Protein AF-A0A7C5CY60-F1 (afdb_monomer_lite)

Secondary structure (DSSP, 8-state):
-HHHHS-TT--EEEEES-GGGGGG-BTTEEEEES-TT-HHHHHHHHTTSPPEEEEEE-S---HHHHHHHHHHHGGGEEEEEEEEE--GGGGG-GGGT--TT-TTSHHHHHHHHHHHHHGGG-

pLDDT: mean 97.7, std 1.34, range [88.31, 98.75]

Structure (mmCIF, N/CA/C/O backbone):
data_AF-A0A7C5CY60-F1
#
_entry.id   AF-A0A7C5CY60-F1
#
loop_
_atom_site.group_PDB
_atom_site.id
_atom_site.type_symbol
_atom_site.label_atom_id
_atom_site.label_alt_id
_atom_site.label_comp_id
_atom_site.label_asym_id
_atom_site.label_entity_id
_atom_site.label_seq_id
_atom_site.pdbx_PDB_ins_code
_atom_site.Cartn_x
_atom_site.Cartn_y
_atom_site.Cartn_z
_atom_site.occupancy
_atom_site.B_iso_or_equiv
_atom_site.auth_seq_id
_atom_site.auth_comp_id
_atom_site.auth_asym_id
_atom_site.auth_atom_id
_atom_site.pdbx_PDB_model_num
ATOM 1 N N . MET A 1 1 ? -12.964 11.265 4.861 1.00 94.44 1 MET A N 1
ATOM 2 C CA . MET A 1 1 ? -13.922 10.640 3.914 1.00 94.44 1 MET A CA 1
ATOM 3 C C . MET A 1 1 ? -14.418 9.286 4.428 1.00 94.44 1 MET A C 1
ATOM 5 O O . MET A 1 1 ? -15.593 9.174 4.767 1.00 94.44 1 MET A O 1
ATOM 9 N N . TRP A 1 2 ? -13.531 8.295 4.569 1.00 97.19 2 TRP A N 1
ATOM 10 C CA . TRP A 1 2 ? -13.872 6.904 4.906 1.00 97.19 2 TRP A CA 1
ATOM 11 C C . TRP A 1 2 ? -14.638 6.712 6.221 1.00 97.19 2 TRP A C 1
ATOM 13 O O . TRP A 1 2 ? -15.649 6.018 6.228 1.00 97.19 2 TRP A O 1
ATOM 23 N N . LYS A 1 3 ? -14.258 7.417 7.299 1.00 96.50 3 LYS A N 1
ATOM 24 C CA . LYS A 1 3 ? -15.001 7.417 8.579 1.00 96.50 3 LYS A CA 1
ATOM 25 C C . LYS A 1 3 ? -16.487 7.770 8.418 1.00 96.50 3 LYS A C 1
ATOM 27 O O . LYS A 1 3 ? -17.330 7.222 9.121 1.00 96.50 3 LYS A O 1
ATOM 32 N N . LYS A 1 4 ? -16.816 8.690 7.499 1.00 96.56 4 LYS A N 1
ATOM 33 C CA . LYS A 1 4 ? -18.204 9.077 7.196 1.00 96.56 4 LYS A CA 1
ATOM 34 C C . LYS A 1 4 ? -18.889 8.034 6.316 1.00 96.56 4 LYS A C 1
ATOM 36 O O . LYS A 1 4 ? -20.032 7.694 6.585 1.00 96.56 4 LYS A O 1
ATOM 41 N N . TYR A 1 5 ? -18.196 7.545 5.287 1.00 97.44 5 TYR A N 1
ATOM 42 C CA . TYR A 1 5 ? -18.744 6.583 4.330 1.00 97.44 5 TYR A CA 1
ATOM 43 C C . TYR A 1 5 ? -19.112 5.244 4.990 1.00 97.44 5 TYR A C 1
ATOM 45 O O . TYR A 1 5 ? -20.224 4.761 4.814 1.00 97.44 5 TYR A O 1
ATOM 53 N N . PHE A 1 6 ? -18.216 4.688 5.810 1.00 97.00 6 PHE A N 1
ATOM 54 C CA . PHE A 1 6 ? -18.411 3.390 6.471 1.00 97.00 6 PHE A CA 1
ATOM 55 C C . PHE A 1 6 ? -19.148 3.474 7.823 1.00 97.00 6 PHE A C 1
ATOM 57 O O . PHE A 1 6 ? -19.433 2.455 8.449 1.00 97.00 6 PHE A O 1
ATOM 64 N N . GLY A 1 7 ? -19.491 4.678 8.285 1.00 96.00 7 GLY A N 1
ATOM 65 C CA . GLY A 1 7 ? -20.324 4.880 9.470 1.00 96.00 7 GLY A CA 1
ATOM 66 C C . GLY A 1 7 ? -19.637 4.587 10.811 1.00 96.00 7 GLY A C 1
ATOM 67 O O . GLY A 1 7 ? -18.414 4.627 10.950 1.00 96.00 7 GLY A O 1
ATOM 68 N N . ALA A 1 8 ? -20.448 4.361 11.850 1.00 94.56 8 ALA A N 1
ATOM 69 C CA . ALA A 1 8 ? -19.992 4.313 13.246 1.00 94.56 8 ALA A CA 1
ATOM 70 C C . ALA A 1 8 ? -19.111 3.097 13.589 1.00 94.56 8 ALA A C 1
ATOM 72 O O . ALA A 1 8 ? -18.299 3.185 14.504 1.00 94.56 8 ALA A O 1
ATOM 73 N N . GLY A 1 9 ? -19.242 1.990 12.851 1.00 94.38 9 GLY A N 1
ATOM 74 C CA . GLY A 1 9 ? -18.444 0.776 13.067 1.00 94.38 9 GLY A CA 1
ATOM 75 C C . GLY A 1 9 ? -17.033 0.833 12.477 1.00 94.38 9 GLY A C 1
ATOM 76 O O . GLY A 1 9 ? -16.223 -0.045 12.757 1.00 94.38 9 GLY A O 1
ATOM 77 N N . ALA A 1 10 ? -16.727 1.849 11.667 1.00 97.38 10 ALA A N 1
ATOM 78 C CA . ALA A 1 10 ? -15.451 1.945 10.976 1.00 97.38 10 ALA A CA 1
ATOM 79 C C . ALA A 1 10 ? -14.329 2.420 11.903 1.00 97.38 10 ALA A C 1
ATOM 81 O O . ALA A 1 10 ? -14.483 3.443 12.578 1.00 97.38 10 ALA A O 1
ATOM 82 N N . GLN A 1 11 ? -13.206 1.705 11.857 1.00 98.12 11 GLN A N 1
ATOM 83 C CA . GLN A 1 11 ? -11.913 2.096 12.414 1.00 98.12 11 GLN A CA 1
ATOM 84 C C . GLN A 1 11 ? -10.960 2.372 11.253 1.00 98.12 11 GLN A C 1
ATOM 86 O O . GLN A 1 11 ? -10.779 1.519 10.386 1.00 98.12 11 GLN A O 1
ATOM 91 N N . ILE A 1 12 ? -10.384 3.568 11.214 1.00 98.44 12 ILE A N 1
ATOM 92 C CA . ILE A 1 12 ? -9.496 4.015 10.145 1.00 98.44 12 ILE A CA 1
ATOM 93 C C . ILE A 1 12 ? -8.068 4.042 10.677 1.00 98.44 12 ILE A C 1
ATOM 95 O O . ILE A 1 12 ? -7.796 4.622 11.728 1.00 98.44 12 ILE A O 1
ATOM 99 N N . PHE A 1 13 ? -7.155 3.444 9.921 1.00 98.56 13 PHE A N 1
ATOM 100 C CA . PHE A 1 13 ? -5.726 3.500 10.184 1.00 98.56 13 PHE A CA 1
ATOM 101 C C . PHE A 1 13 ? -5.052 4.207 9.008 1.00 98.56 13 PHE A C 1
ATOM 103 O O . PHE A 1 13 ? -5.129 3.721 7.884 1.00 98.56 13 PHE A O 1
ATOM 110 N N . GLY A 1 14 ? -4.451 5.369 9.257 1.00 98.31 14 GLY A N 1
ATOM 111 C CA . GLY A 1 14 ? -3.659 6.110 8.274 1.00 98.31 14 GLY A CA 1
ATOM 112 C C . GLY A 1 14 ? -2.170 5.828 8.444 1.00 98.31 14 GLY A C 1
ATOM 113 O O . GLY A 1 14 ? -1.710 5.625 9.567 1.00 98.31 14 GLY A O 1
ATOM 114 N N . LEU A 1 15 ? -1.419 5.838 7.348 1.00 98.56 15 LEU A N 1
ATOM 115 C CA . LEU A 1 15 ? 0.040 5.798 7.337 1.00 98.56 15 LEU A CA 1
ATOM 116 C C . LEU A 1 15 ? 0.533 6.938 6.452 1.00 98.56 15 LEU A C 1
ATOM 118 O O . LEU A 1 15 ? 0.087 7.042 5.316 1.00 98.56 15 LEU A O 1
ATOM 122 N N . ASP A 1 16 ? 1.440 7.759 6.966 1.00 98.62 16 ASP A N 1
ATOM 123 C CA . ASP A 1 16 ? 2.075 8.826 6.197 1.00 98.62 16 ASP A CA 1
ATOM 124 C C . ASP A 1 16 ? 3.523 9.031 6.659 1.00 98.62 16 ASP A C 1
ATOM 126 O O . ASP A 1 16 ? 3.851 8.773 7.819 1.00 98.62 16 ASP A O 1
ATOM 130 N N . ILE A 1 17 ? 4.394 9.507 5.773 1.00 98.25 17 ILE A N 1
ATOM 131 C CA . ILE A 1 17 ? 5.770 9.869 6.120 1.00 98.25 17 ILE A CA 1
ATOM 132 C C . ILE A 1 17 ? 5.840 11.252 6.782 1.00 98.25 17 ILE A C 1
ATOM 134 O O . ILE A 1 17 ? 6.756 11.505 7.567 1.00 98.25 17 ILE A O 1
ATOM 138 N N . ASP A 1 18 ? 4.879 12.141 6.499 1.00 98.31 18 ASP A N 1
ATOM 139 C CA . ASP A 1 18 ? 4.827 13.480 7.078 1.00 98.31 18 ASP A CA 1
ATOM 140 C C . ASP A 1 18 ? 4.339 13.423 8.540 1.00 98.31 18 ASP A C 1
ATOM 142 O O . ASP A 1 18 ? 3.174 13.102 8.803 1.00 98.31 18 ASP A O 1
ATOM 146 N N . PRO A 1 19 ? 5.178 13.789 9.532 1.00 98.12 19 PRO A N 1
ATOM 147 C CA . PRO A 1 19 ? 4.764 13.810 10.932 1.00 98.12 19 PRO A CA 1
ATOM 148 C C . PRO A 1 19 ? 3.595 14.765 11.218 1.00 98.12 19 PRO A C 1
ATOM 150 O O . PRO A 1 19 ? 2.900 14.577 12.219 1.00 98.12 19 PRO A O 1
ATOM 153 N N . GLN A 1 20 ? 3.339 15.769 10.370 1.00 98.44 20 GLN A N 1
ATOM 154 C CA . GLN A 1 20 ? 2.202 16.679 10.526 1.00 98.44 20 GLN A CA 1
ATOM 155 C C . GLN A 1 20 ? 0.862 15.974 10.341 1.00 98.44 20 GLN A C 1
ATOM 157 O O . GLN A 1 20 ? -0.124 16.387 10.954 1.00 98.44 20 GLN A O 1
ATOM 162 N N . CYS A 1 21 ? 0.820 14.867 9.593 1.00 98.19 21 CYS A N 1
ATOM 163 C CA . CYS A 1 21 ? -0.398 14.084 9.414 1.00 98.19 21 CYS A CA 1
ATOM 164 C C . CYS A 1 21 ? -0.961 13.590 10.751 1.00 98.19 21 CYS A C 1
ATOM 166 O O . CYS A 1 21 ? -2.168 13.422 10.894 1.00 98.19 21 CYS A O 1
ATOM 168 N N . LYS A 1 22 ? -0.122 13.473 11.787 1.00 97.88 22 LYS A N 1
ATOM 169 C CA . LYS A 1 22 ? -0.542 13.123 13.145 1.00 97.88 22 LYS A CA 1
ATOM 170 C C . LYS A 1 22 ? -1.558 14.098 13.759 1.00 97.88 22 LYS A C 1
ATOM 172 O O . LYS A 1 22 ? -2.305 13.700 14.647 1.00 97.88 22 LYS A O 1
ATOM 177 N N . LEU A 1 23 ? -1.629 15.339 13.267 1.00 98.12 23 LEU A N 1
ATOM 178 C CA . LEU A 1 23 ? -2.623 16.342 13.671 1.00 98.12 23 LEU A CA 1
ATOM 179 C C . LEU A 1 23 ? -4.059 15.971 13.269 1.00 98.12 23 LEU A C 1
ATOM 181 O O . LEU A 1 23 ? -5.001 16.510 13.844 1.00 98.12 23 LEU A O 1
ATOM 185 N N . PHE A 1 24 ? -4.235 15.065 12.303 1.00 97.62 24 PHE A N 1
ATOM 186 C CA . PHE A 1 24 ? -5.549 14.598 11.846 1.00 97.62 24 PHE A CA 1
ATOM 187 C C . PHE A 1 24 ? -6.048 13.358 12.605 1.00 97.62 24 PHE A C 1
ATOM 189 O O . PHE A 1 24 ? -7.062 12.770 12.227 1.00 97.62 24 PHE A O 1
ATOM 196 N N . GLU A 1 25 ? -5.334 12.934 13.651 1.00 98.00 25 GLU A N 1
ATOM 197 C CA . GLU A 1 25 ? -5.764 11.838 14.513 1.00 98.00 25 GLU A CA 1
ATOM 198 C C . GLU A 1 25 ? -7.000 12.242 15.331 1.00 98.00 25 GLU A C 1
ATOM 200 O O . GLU A 1 25 ? -7.065 13.335 15.893 1.00 98.00 25 GLU A O 1
ATOM 205 N N . GLU A 1 26 ? -7.993 11.358 15.407 1.00 97.19 26 GLU A N 1
ATOM 206 C CA . GLU A 1 26 ? -9.238 11.610 16.136 1.00 97.19 26 GLU A CA 1
ATOM 207 C C . GLU A 1 26 ? -9.927 10.296 16.536 1.00 97.19 26 GLU A C 1
ATOM 209 O O . GLU A 1 26 ? -9.437 9.203 16.261 1.00 97.19 26 GLU A O 1
ATOM 214 N N . ASP A 1 27 ? -11.101 10.372 17.170 1.00 96.69 27 ASP A N 1
ATOM 215 C CA . ASP A 1 27 ? -11.897 9.177 17.470 1.00 96.69 27 ASP A CA 1
ATOM 216 C C . ASP A 1 27 ? -12.084 8.303 16.215 1.00 96.69 27 ASP A C 1
ATOM 218 O O . ASP A 1 27 ? -12.561 8.775 15.175 1.00 96.69 27 ASP A O 1
ATOM 222 N N . ARG A 1 28 ? -11.712 7.022 16.331 1.00 97.38 28 ARG A N 1
ATOM 223 C CA . ARG A 1 28 ? -11.734 6.005 15.265 1.00 97.38 28 ARG A CA 1
ATOM 224 C C . ARG A 1 28 ? -10.832 6.272 14.059 1.00 97.38 28 ARG A C 1
ATOM 226 O O . ARG A 1 28 ? -10.971 5.597 13.041 1.00 97.38 28 ARG A O 1
ATOM 233 N N . ILE A 1 29 ? -9.914 7.228 14.154 1.00 98.31 29 ILE A N 1
ATOM 234 C CA . ILE A 1 29 ? -8.851 7.440 13.173 1.00 98.31 29 ILE A CA 1
ATOM 235 C C . ILE A 1 29 ? -7.534 7.413 13.925 1.00 98.31 29 ILE A C 1
ATOM 237 O O . ILE A 1 29 ? -7.281 8.297 14.727 1.00 98.31 29 ILE A O 1
ATOM 241 N N . ARG A 1 30 ? -6.687 6.424 13.657 1.00 98.44 30 ARG A N 1
ATOM 242 C CA . ARG A 1 30 ? -5.327 6.355 14.196 1.00 98.44 30 ARG A CA 1
ATOM 243 C C . ARG A 1 30 ? -4.331 6.516 13.063 1.00 98.44 30 ARG A C 1
ATOM 245 O O . ARG A 1 30 ? -4.464 5.857 12.040 1.00 98.44 30 ARG A O 1
ATOM 252 N N . ILE A 1 31 ? -3.323 7.355 13.244 1.00 98.62 31 ILE A N 1
ATOM 253 C CA . ILE A 1 31 ? -2.322 7.642 12.215 1.00 98.62 31 ILE A CA 1
ATOM 254 C C . ILE A 1 31 ? -0.982 7.047 12.642 1.00 98.62 31 ILE A C 1
ATOM 256 O O . ILE A 1 31 ? -0.620 7.074 13.813 1.00 98.62 31 ILE A O 1
ATOM 260 N N . PHE A 1 32 ? -0.221 6.486 11.721 1.00 98.56 32 PHE A N 1
ATOM 261 C CA . PHE A 1 32 ? 1.140 6.019 11.949 1.00 98.56 32 PHE A CA 1
ATOM 262 C C . PHE A 1 32 ? 2.077 6.853 11.092 1.00 98.56 32 PHE A C 1
ATOM 264 O O . PHE A 1 32 ? 1.750 7.153 9.949 1.00 98.56 32 PHE A O 1
ATOM 271 N N . ILE A 1 33 ? 3.217 7.243 11.663 1.00 98.62 33 ILE A N 1
ATOM 272 C CA . ILE A 1 33 ? 4.234 7.999 10.934 1.00 98.62 33 ILE A CA 1
ATOM 273 C C . ILE A 1 33 ? 5.345 7.040 10.525 1.00 98.62 33 ILE A C 1
ATOM 275 O O . ILE A 1 33 ? 5.948 6.406 11.396 1.00 98.62 33 ILE A O 1
ATOM 279 N N . GLY A 1 34 ? 5.584 6.916 9.224 1.00 98.25 34 GLY A N 1
ATOM 280 C CA . GLY A 1 34 ? 6.609 6.044 8.663 1.00 98.25 34 GLY A CA 1
ATOM 281 C C . GLY A 1 34 ? 6.554 5.952 7.142 1.00 98.25 34 GLY A C 1
ATOM 282 O O . GLY A 1 34 ? 5.620 6.428 6.505 1.00 98.25 34 GLY A O 1
ATOM 283 N N . ASP A 1 35 ? 7.575 5.328 6.563 1.00 98.31 35 ASP A N 1
ATOM 284 C CA . ASP A 1 35 ? 7.685 5.131 5.119 1.00 98.31 35 ASP A CA 1
ATOM 285 C C . ASP A 1 35 ? 7.085 3.778 4.719 1.00 98.31 35 ASP A C 1
ATOM 287 O O . ASP A 1 35 ? 7.485 2.731 5.234 1.00 98.31 35 ASP A O 1
ATOM 291 N N . GLN A 1 36 ? 6.148 3.776 3.770 1.00 98.38 36 GLN A N 1
ATOM 292 C CA . GLN A 1 36 ? 5.595 2.535 3.220 1.00 98.38 36 GLN A CA 1
ATOM 293 C C . GLN A 1 36 ? 6.634 1.724 2.416 1.00 98.38 36 GLN A C 1
ATOM 295 O O . GLN A 1 36 ? 6.435 0.539 2.171 1.00 98.38 36 GLN A O 1
ATOM 300 N N . GLY A 1 37 ? 7.739 2.343 1.989 1.00 98.06 37 GLY A N 1
ATOM 301 C CA . GLY A 1 37 ? 8.872 1.663 1.359 1.00 98.06 37 GLY A CA 1
ATOM 302 C C . GLY A 1 37 ? 9.745 0.891 2.353 1.00 98.06 37 GLY A C 1
ATOM 303 O O . GLY A 1 37 ? 10.481 -0.014 1.955 1.00 98.06 37 GLY A O 1
ATOM 304 N N . ASP A 1 38 ? 9.641 1.177 3.655 1.00 98.56 38 ASP A N 1
ATOM 305 C CA . ASP A 1 38 ? 10.398 0.478 4.689 1.00 98.56 38 ASP A CA 1
ATOM 306 C C . ASP A 1 38 ? 9.685 -0.821 5.106 1.00 98.56 38 ASP A C 1
ATOM 308 O O . ASP A 1 38 ? 8.744 -0.853 5.905 1.00 98.56 38 ASP A O 1
ATOM 312 N N . ARG A 1 39 ? 10.195 -1.946 4.594 1.00 98.56 39 ARG A N 1
ATOM 313 C CA . ARG A 1 39 ? 9.708 -3.293 4.938 1.00 98.56 39 ARG A CA 1
ATOM 314 C C . ARG A 1 39 ? 9.753 -3.590 6.429 1.00 98.56 39 ARG A C 1
ATOM 316 O O . ARG A 1 39 ? 8.859 -4.265 6.940 1.00 98.56 39 ARG A O 1
ATOM 323 N N . GLN A 1 40 ? 10.807 -3.172 7.126 1.00 98.44 40 GLN A N 1
ATOM 324 C CA . GLN A 1 40 ? 10.939 -3.448 8.553 1.00 98.44 40 GLN A CA 1
ATOM 325 C C . GLN A 1 40 ? 9.871 -2.679 9.324 1.00 98.44 40 GLN A C 1
ATOM 327 O O . GLN A 1 40 ? 9.198 -3.262 10.178 1.00 98.44 40 GLN A O 1
ATOM 332 N N . PHE A 1 41 ? 9.669 -1.410 8.977 1.00 98.44 41 PHE A N 1
ATOM 333 C CA . PHE A 1 41 ? 8.592 -0.605 9.530 1.00 98.44 41 PHE A CA 1
ATOM 334 C C . PHE A 1 41 ? 7.219 -1.239 9.268 1.00 98.44 41 PHE A C 1
ATOM 336 O O . PHE A 1 41 ? 6.468 -1.454 10.220 1.00 98.44 41 PHE A O 1
ATOM 343 N N . LEU A 1 42 ? 6.903 -1.635 8.028 1.00 98.62 42 LEU A N 1
ATOM 344 C CA . LEU A 1 42 ? 5.611 -2.256 7.706 1.00 98.62 42 LEU A CA 1
ATOM 345 C C . LEU A 1 42 ? 5.369 -3.561 8.476 1.00 98.62 42 LEU A C 1
ATOM 347 O O . LEU A 1 42 ? 4.250 -3.818 8.928 1.00 98.62 42 LEU A O 1
ATOM 351 N N . ARG A 1 43 ? 6.411 -4.373 8.693 1.00 98.44 43 ARG A N 1
ATOM 352 C CA . ARG A 1 43 ? 6.320 -5.588 9.520 1.00 98.44 43 ARG A CA 1
ATOM 353 C C . ARG A 1 43 ? 6.001 -5.279 10.978 1.00 98.44 43 ARG A C 1
ATOM 355 O O . ARG A 1 43 ? 5.228 -6.016 11.587 1.00 98.44 43 ARG A O 1
ATOM 362 N N . LEU A 1 44 ? 6.569 -4.211 11.534 1.00 98.25 44 LEU A N 1
ATOM 363 C CA . LEU A 1 44 ? 6.277 -3.757 12.897 1.00 98.25 44 LEU A CA 1
ATOM 364 C C . LEU A 1 44 ? 4.885 -3.124 12.996 1.00 98.25 44 LEU A C 1
ATOM 366 O O . LEU A 1 44 ? 4.157 -3.378 13.954 1.00 98.25 44 LEU A O 1
ATOM 370 N N . LEU A 1 45 ? 4.485 -2.337 11.996 1.00 98.00 45 LEU A N 1
ATOM 371 C CA . LEU A 1 45 ? 3.154 -1.741 11.909 1.00 98.00 45 LEU A CA 1
ATOM 372 C C . LEU A 1 45 ? 2.074 -2.825 11.868 1.00 98.00 45 LEU A C 1
ATOM 374 O O . LEU A 1 45 ? 1.113 -2.773 12.632 1.00 98.00 45 LEU A O 1
ATOM 378 N N . LYS A 1 46 ? 2.267 -3.856 11.042 1.00 97.19 46 LYS A N 1
ATOM 379 C CA . LYS A 1 46 ? 1.361 -5.003 10.917 1.00 97.19 46 LYS A CA 1
ATOM 380 C C . LYS A 1 46 ? 1.036 -5.670 12.257 1.00 97.19 46 LYS A C 1
ATOM 382 O O . LYS A 1 46 ? -0.087 -6.122 12.446 1.00 97.19 46 LYS A O 1
ATOM 387 N N . GLN A 1 47 ? 1.981 -5.708 13.198 1.00 97.38 47 GLN A N 1
ATOM 388 C CA . GLN A 1 47 ? 1.766 -6.279 14.536 1.00 97.38 47 GLN A CA 1
ATOM 389 C C . GLN A 1 47 ? 0.841 -5.425 15.418 1.00 97.38 47 GLN A C 1
ATOM 391 O O . GLN A 1 47 ? 0.282 -5.928 16.388 1.00 97.38 47 GLN A O 1
ATOM 396 N N . GLN A 1 48 ? 0.673 -4.143 15.089 1.00 97.12 48 GLN A N 1
ATOM 397 C CA . GLN A 1 48 ? -0.172 -3.195 15.819 1.00 97.12 48 GLN A CA 1
ATOM 398 C C . GLN A 1 48 ? -1.566 -3.034 15.201 1.00 97.12 48 GLN A C 1
ATOM 400 O O . GLN A 1 48 ? -2.428 -2.393 15.807 1.00 97.12 48 GLN A O 1
ATOM 405 N N . LEU A 1 49 ? -1.781 -3.574 13.999 1.00 97.75 49 LEU A N 1
ATOM 406 C CA . LEU A 1 49 ? -3.028 -3.457 13.253 1.00 97.75 49 LEU A CA 1
ATOM 407 C C . LEU A 1 49 ? -3.904 -4.705 13.436 1.00 97.75 49 LEU A C 1
ATOM 409 O O . LEU A 1 49 ? -3.384 -5.826 13.414 1.00 97.75 49 LEU A O 1
ATOM 413 N N . PRO A 1 50 ? -5.239 -4.553 13.519 1.00 97.12 50 PRO A N 1
ATOM 414 C CA . PRO A 1 50 ? -6.135 -5.688 13.323 1.00 97.12 50 PRO A CA 1
ATOM 415 C C . PRO A 1 50 ? -5.994 -6.228 11.892 1.00 97.12 50 PRO A C 1
ATOM 417 O O . PRO A 1 50 ? -5.377 -5.595 11.031 1.00 97.12 50 PRO A O 1
ATOM 420 N N . LYS A 1 51 ? -6.593 -7.392 11.615 1.00 97.75 51 LYS A N 1
ATOM 421 C CA . LYS A 1 51 ? -6.799 -7.816 10.224 1.00 97.75 51 LYS A CA 1
ATOM 422 C C . LYS A 1 51 ? -7.584 -6.731 9.485 1.00 97.75 51 LYS A C 1
ATOM 424 O O . LYS A 1 51 ? -8.550 -6.201 10.028 1.00 97.75 51 LYS A O 1
ATOM 429 N N . LEU A 1 52 ? -7.133 -6.390 8.282 1.00 98.50 52 LEU A N 1
ATOM 430 C CA . LEU A 1 52 ? -7.686 -5.276 7.516 1.00 98.50 52 LEU A CA 1
ATOM 431 C C . LEU A 1 52 ? -8.805 -5.771 6.607 1.00 98.50 52 LEU A C 1
ATOM 433 O O . LEU A 1 52 ? -8.588 -6.690 5.825 1.00 98.50 52 LEU A O 1
ATOM 437 N N . ASP A 1 53 ? -9.974 -5.143 6.665 1.00 98.56 53 ASP A N 1
ATOM 438 C CA . ASP A 1 53 ? -11.049 -5.420 5.705 1.00 98.56 53 ASP A CA 1
ATOM 439 C C . ASP A 1 53 ? -10.823 -4.694 4.378 1.00 98.56 53 ASP A C 1
ATOM 441 O O . ASP A 1 53 ? -11.182 -5.192 3.315 1.00 98.56 53 ASP A O 1
ATOM 445 N N . ILE A 1 54 ? -10.199 -3.517 4.427 1.00 98.56 54 ILE A N 1
ATOM 446 C CA . ILE A 1 54 ? -9.848 -2.721 3.254 1.00 98.56 54 ILE A CA 1
ATOM 447 C C . ILE A 1 54 ? -8.449 -2.153 3.480 1.00 98.56 54 ILE A C 1
ATOM 449 O O . ILE A 1 54 ? -8.183 -1.553 4.522 1.00 98.56 54 ILE A O 1
ATOM 453 N N . LEU A 1 55 ? -7.568 -2.332 2.500 1.00 98.69 55 LEU A N 1
ATOM 454 C CA . LEU A 1 55 ? -6.274 -1.665 2.422 1.00 98.69 55 LEU A CA 1
ATOM 455 C C . LEU A 1 55 ? -6.240 -0.836 1.140 1.00 98.69 55 LEU A C 1
ATOM 457 O O . LEU A 1 55 ? -6.456 -1.373 0.055 1.00 98.69 55 LEU A O 1
ATOM 461 N N . ILE A 1 56 ? -5.971 0.458 1.288 1.00 98.75 56 ILE A N 1
ATOM 462 C CA . ILE A 1 56 ? -5.802 1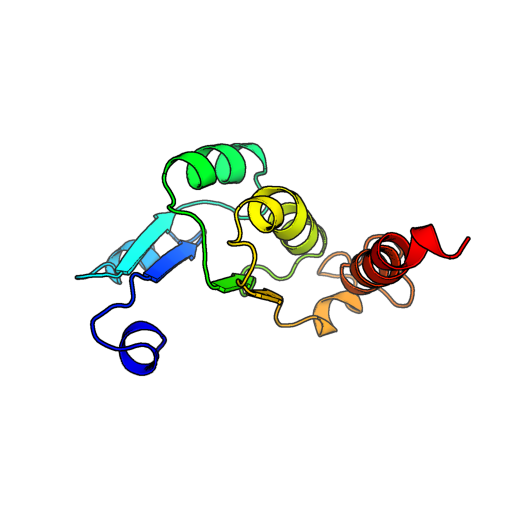.398 0.182 1.00 98.75 56 ILE A CA 1
ATOM 463 C C . ILE A 1 56 ? -4.338 1.841 0.166 1.00 98.75 56 ILE A C 1
ATOM 465 O O . ILE A 1 56 ? -3.848 2.363 1.165 1.00 98.75 56 ILE A O 1
ATOM 469 N N . ASP A 1 57 ? -3.642 1.577 -0.935 1.00 98.69 57 ASP A N 1
ATOM 470 C CA . ASP A 1 57 ? -2.287 2.053 -1.209 1.00 98.69 57 ASP A CA 1
ATOM 471 C C . ASP A 1 57 ? -2.373 3.289 -2.109 1.00 98.69 57 ASP A C 1
ATOM 473 O O . ASP A 1 57 ? -2.509 3.181 -3.331 1.00 98.69 57 ASP A O 1
ATOM 477 N N . ASP A 1 58 ? -2.357 4.444 -1.450 1.00 98.31 58 ASP A N 1
ATOM 478 C CA . ASP A 1 58 ? -2.485 5.786 -2.020 1.00 98.31 58 ASP A CA 1
ATOM 479 C C . ASP A 1 58 ? -1.452 6.718 -1.358 1.00 98.31 58 ASP A C 1
ATOM 481 O O . ASP A 1 58 ? -1.787 7.659 -0.644 1.00 98.31 58 ASP A O 1
ATOM 485 N N . GLY A 1 59 ? -0.173 6.345 -1.458 1.00 97.12 59 GLY A N 1
ATOM 486 C CA . GLY A 1 59 ? 0.926 7.072 -0.815 1.00 97.12 59 GLY A CA 1
ATOM 487 C C . GLY A 1 59 ? 1.941 7.636 -1.806 1.00 97.12 59 GLY A C 1
ATOM 488 O O . GLY A 1 59 ? 1.631 8.516 -2.590 1.00 97.12 59 GLY A O 1
ATOM 489 N N . GLY A 1 60 ? 3.198 7.187 -1.766 1.00 97.25 60 GLY A N 1
ATOM 490 C CA . GLY A 1 60 ? 4.267 7.804 -2.576 1.00 97.25 60 GLY A CA 1
ATOM 491 C C . GLY A 1 60 ? 4.295 7.397 -4.059 1.00 97.25 60 GLY A C 1
ATOM 492 O O . GLY A 1 60 ? 5.025 7.993 -4.854 1.00 97.25 60 GLY A O 1
ATOM 493 N N . HIS A 1 61 ? 3.520 6.373 -4.437 1.00 98.19 61 HIS A N 1
ATOM 494 C CA . HIS A 1 61 ? 3.337 5.848 -5.802 1.00 98.19 61 HIS A CA 1
ATOM 495 C C . HIS A 1 61 ? 4.611 5.418 -6.553 1.00 98.19 61 HIS A C 1
ATOM 497 O O . HIS A 1 61 ? 4.567 5.197 -7.769 1.00 98.19 61 HIS A O 1
ATOM 503 N N . THR A 1 62 ? 5.758 5.298 -5.877 1.00 98.56 62 THR A N 1
ATOM 504 C CA . THR A 1 62 ? 6.942 4.681 -6.486 1.00 98.56 62 THR A CA 1
ATOM 505 C C . THR A 1 62 ? 6.738 3.172 -6.597 1.00 98.56 62 THR A C 1
ATOM 507 O O . THR A 1 62 ? 6.052 2.556 -5.777 1.00 98.56 62 THR A O 1
ATOM 510 N N . MET A 1 63 ? 7.339 2.553 -7.615 1.00 98.44 63 MET A N 1
ATOM 511 C CA . MET A 1 63 ? 7.132 1.123 -7.875 1.00 98.44 63 MET A CA 1
ATOM 512 C C . MET A 1 63 ? 7.606 0.255 -6.712 1.00 98.44 63 MET A C 1
ATOM 514 O O . MET A 1 63 ? 6.967 -0.738 -6.374 1.00 98.44 63 MET A O 1
ATOM 518 N N . GLU A 1 64 ? 8.704 0.657 -6.071 1.00 98.31 64 GLU A N 1
ATOM 519 C CA . GLU A 1 64 ? 9.206 -0.001 -4.871 1.00 98.31 64 GLU A CA 1
ATOM 520 C C . GLU A 1 64 ? 8.187 0.072 -3.731 1.00 98.31 64 GLU A C 1
ATOM 522 O O . GLU A 1 64 ? 7.824 -0.969 -3.190 1.00 98.31 64 GLU A O 1
ATOM 527 N N . GLN A 1 65 ? 7.667 1.261 -3.420 1.00 98.56 65 GLN A N 1
ATOM 528 C CA . GLN A 1 65 ? 6.683 1.456 -2.354 1.00 98.56 65 GLN A CA 1
ATOM 529 C C . GLN A 1 65 ? 5.416 0.620 -2.561 1.00 98.56 65 GLN A C 1
ATOM 531 O O . GLN A 1 65 ? 5.011 -0.090 -1.639 1.00 98.56 65 GLN A O 1
ATOM 536 N N . GLN A 1 66 ? 4.829 0.630 -3.762 1.00 98.75 66 GLN A N 1
ATOM 537 C CA . GLN A 1 66 ? 3.616 -0.148 -4.051 1.00 98.75 66 GLN A CA 1
ATOM 538 C C . GLN A 1 66 ? 3.871 -1.665 -3.954 1.00 98.75 66 GLN A C 1
ATOM 540 O O . GLN A 1 66 ? 3.102 -2.407 -3.338 1.00 98.75 66 GLN A O 1
ATOM 545 N N . ILE A 1 67 ? 4.993 -2.154 -4.504 1.00 98.69 67 ILE A N 1
ATOM 546 C CA . ILE A 1 67 ? 5.353 -3.582 -4.440 1.00 98.69 67 ILE A CA 1
ATOM 547 C C . ILE A 1 67 ? 5.636 -4.016 -2.994 1.00 98.69 67 ILE A C 1
ATOM 549 O O . ILE A 1 67 ? 5.176 -5.079 -2.568 1.00 98.69 67 ILE A O 1
ATOM 553 N N . VAL A 1 68 ? 6.385 -3.215 -2.231 1.00 98.69 68 VAL A N 1
ATOM 554 C CA . VAL A 1 68 ? 6.694 -3.470 -0.816 1.00 98.69 68 VAL A CA 1
ATOM 555 C C . VAL A 1 68 ? 5.410 -3.528 0.009 1.00 98.69 68 VAL A C 1
ATOM 557 O O . VAL A 1 68 ? 5.200 -4.492 0.749 1.00 98.69 68 VAL A O 1
ATOM 560 N N . THR A 1 69 ? 4.526 -2.547 -0.168 1.00 98.69 69 THR A N 1
ATOM 561 C CA . THR A 1 69 ? 3.248 -2.458 0.546 1.00 98.69 69 THR A CA 1
ATOM 562 C C . THR A 1 69 ? 2.385 -3.684 0.274 1.00 98.69 69 THR A C 1
ATOM 564 O O . THR A 1 69 ? 1.920 -4.327 1.221 1.00 98.69 69 THR A O 1
ATOM 567 N N . PHE A 1 70 ? 2.237 -4.077 -0.997 1.00 98.62 70 PHE A N 1
ATOM 568 C CA . PHE A 1 70 ? 1.525 -5.301 -1.359 1.00 98.62 70 PHE A CA 1
ATO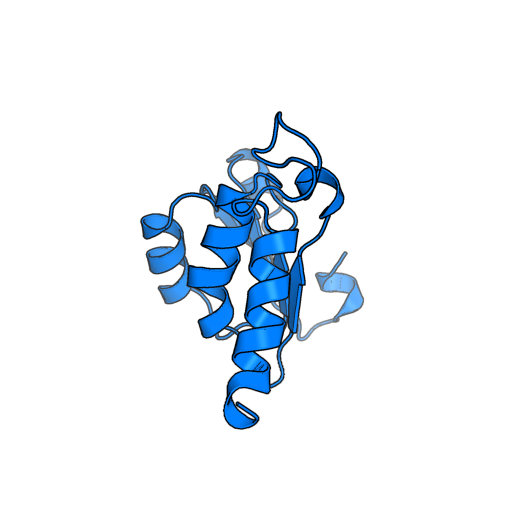M 569 C C . PHE A 1 70 ? 2.133 -6.523 -0.660 1.00 98.62 70 PHE A C 1
ATOM 571 O O . PHE A 1 70 ? 1.430 -7.269 0.015 1.00 98.62 70 PHE A O 1
ATOM 578 N N . GLN A 1 71 ? 3.445 -6.732 -0.769 1.00 98.44 71 GLN A N 1
ATOM 579 C CA . GLN A 1 71 ? 4.087 -7.937 -0.237 1.00 98.44 71 GLN A CA 1
ATOM 580 C C . GLN A 1 71 ? 3.978 -8.069 1.286 1.00 98.44 71 GLN A C 1
ATOM 582 O O . GLN A 1 71 ? 3.759 -9.172 1.788 1.00 98.44 71 GLN A O 1
ATOM 587 N N . GLU A 1 72 ? 4.127 -6.973 2.029 1.00 98.62 72 GLU A N 1
ATOM 588 C CA . GLU A 1 72 ? 4.136 -7.027 3.493 1.00 98.62 72 GLU A CA 1
ATOM 589 C C . GLU A 1 72 ? 2.712 -7.016 4.086 1.00 98.62 72 GLU A C 1
ATOM 591 O O . GLU A 1 72 ? 2.435 -7.724 5.072 1.00 98.62 72 GLU A O 1
ATOM 596 N N . LEU A 1 73 ? 1.787 -6.263 3.474 1.00 98.50 73 LEU A N 1
ATOM 597 C CA . LEU A 1 73 ? 0.459 -6.014 4.039 1.00 98.50 73 LEU A CA 1
ATOM 598 C C . LEU A 1 73 ? -0.683 -6.795 3.380 1.00 98.50 73 LEU A C 1
ATOM 600 O O . LEU A 1 73 ? -1.652 -7.078 4.083 1.00 98.50 73 LEU A O 1
ATOM 604 N N . PHE A 1 74 ? -0.585 -7.235 2.118 1.00 98.06 74 PHE A N 1
ATOM 605 C CA . PHE A 1 74 ? -1.625 -8.076 1.496 1.00 98.06 74 PHE A CA 1
ATOM 606 C C . PHE A 1 74 ? -1.934 -9.345 2.317 1.00 98.06 74 PHE A C 1
ATOM 608 O O . PHE A 1 74 ? -3.107 -9.613 2.576 1.00 98.06 74 PHE A O 1
ATOM 615 N N . PRO A 1 75 ? -0.942 -10.077 2.876 1.00 97.06 75 PRO A N 1
ATOM 616 C CA . PRO A 1 75 ? -1.222 -11.224 3.748 1.00 97.06 75 PRO A CA 1
ATOM 617 C C . PRO A 1 75 ? -1.903 -10.857 5.084 1.00 97.06 75 PRO A C 1
ATOM 619 O O . PRO A 1 75 ? -2.280 -11.735 5.867 1.00 97.06 75 PRO A O 1
ATOM 622 N N . HIS A 1 76 ? -1.995 -9.565 5.416 1.00 98.19 76 HIS A N 1
ATOM 623 C CA . HIS A 1 76 ? -2.682 -9.059 6.608 1.00 98.19 76 HIS A CA 1
ATOM 624 C C . HIS A 1 76 ? -4.148 -8.689 6.368 1.00 98.19 76 HIS A C 1
ATOM 626 O O . HIS A 1 76 ? -4.866 -8.393 7.322 1.00 98.19 76 HIS A O 1
ATOM 632 N N . ILE A 1 77 ? -4.605 -8.744 5.123 1.00 98.44 77 ILE A N 1
ATOM 633 C CA . ILE A 1 77 ? -5.998 -8.486 4.768 1.00 98.44 77 ILE A CA 1
ATOM 634 C C . ILE A 1 77 ? -6.857 -9.684 5.192 1.00 98.44 77 ILE A C 1
ATOM 636 O O . ILE A 1 77 ? -6.380 -10.824 5.277 1.00 98.44 77 ILE A O 1
ATOM 640 N N . SER A 1 78 ? -8.107 -9.419 5.566 1.00 98.00 78 SER A N 1
ATOM 641 C CA . SER A 1 78 ? -9.096 -10.447 5.875 1.00 98.00 78 SER A CA 1
ATOM 642 C C . SER A 1 78 ? -9.435 -11.252 4.613 1.00 98.00 78 SER A C 1
ATOM 644 O O . SER A 1 78 ? -9.286 -10.775 3.493 1.00 98.00 78 SER A O 1
ATOM 646 N N . ALA A 1 79 ? -9.888 -12.500 4.765 1.00 96.94 79 ALA A N 1
ATOM 647 C CA . ALA A 1 79 ? -10.158 -13.372 3.612 1.00 96.94 79 ALA A CA 1
ATOM 648 C C . ALA A 1 79 ? -11.249 -12.825 2.666 1.00 96.94 79 ALA A C 1
ATOM 650 O O . ALA A 1 79 ? -11.269 -13.176 1.492 1.00 96.94 79 ALA A O 1
ATOM 651 N N . ASN A 1 80 ? -12.129 -11.962 3.183 1.00 96.94 80 ASN A N 1
ATOM 652 C CA . ASN A 1 80 ? -13.182 -11.277 2.427 1.00 96.94 80 ASN A CA 1
ATOM 653 C C . ASN A 1 80 ? -12.848 -9.798 2.171 1.00 96.94 80 ASN A C 1
ATOM 655 O O . ASN A 1 80 ? -13.725 -9.033 1.770 1.00 96.94 80 ASN A O 1
ATOM 659 N N . GLY A 1 81 ? -11.622 -9.382 2.485 1.00 98.06 81 GLY A N 1
ATOM 660 C CA . GLY A 1 81 ? -11.187 -8.004 2.371 1.00 98.06 81 GLY A CA 1
ATOM 661 C C . GLY A 1 81 ? -10.686 -7.653 0.975 1.00 98.06 81 GLY A C 1
ATOM 662 O O . GLY A 1 81 ? -10.577 -8.499 0.087 1.00 98.06 81 GLY A O 1
ATOM 663 N N . VAL A 1 82 ? -10.369 -6.375 0.789 1.00 98.38 82 VAL A N 1
ATOM 664 C CA . VAL A 1 82 ? -9.946 -5.817 -0.499 1.00 98.38 82 VAL A CA 1
ATOM 665 C C . VAL A 1 82 ? -8.627 -5.067 -0.349 1.00 98.38 82 VAL A C 1
ATOM 667 O O . VAL A 1 82 ? -8.461 -4.261 0.565 1.00 98.38 82 VAL A O 1
ATOM 670 N N . TYR A 1 83 ? -7.702 -5.309 -1.279 1.00 98.56 83 TYR A N 1
ATOM 671 C CA . TYR A 1 83 ? -6.542 -4.452 -1.525 1.00 98.56 83 TYR A CA 1
ATOM 672 C C . TYR A 1 83 ? -6.818 -3.591 -2.757 1.00 98.56 83 TYR A C 1
ATOM 674 O O . TYR A 1 83 ? -7.157 -4.124 -3.814 1.00 98.56 83 TYR A O 1
ATOM 682 N N . MET A 1 84 ? -6.649 -2.282 -2.630 1.00 98.56 84 MET A N 1
ATOM 683 C CA . MET A 1 84 ? -6.783 -1.320 -3.717 1.00 98.56 84 MET A CA 1
ATOM 684 C C . MET A 1 84 ? -5.493 -0.511 -3.813 1.00 98.56 84 MET A C 1
ATOM 686 O O . MET A 1 84 ? -5.032 0.018 -2.810 1.00 98.56 84 MET A O 1
ATOM 690 N N . CYS A 1 85 ? -4.908 -0.430 -5.005 1.00 98.62 85 CYS A N 1
ATOM 691 C CA . CYS A 1 85 ? -3.721 0.382 -5.268 1.00 98.62 85 CYS A CA 1
ATOM 692 C C . CYS A 1 85 ? -4.080 1.462 -6.282 1.00 98.62 85 CYS A C 1
ATOM 694 O O . CYS A 1 85 ? -4.590 1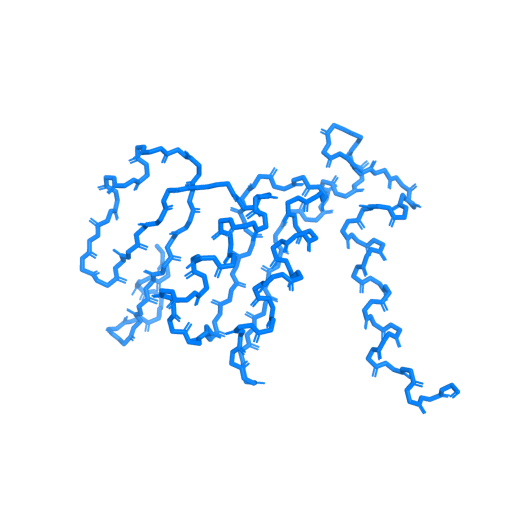.144 -7.361 1.00 98.62 85 CYS A O 1
ATOM 696 N N . GLU A 1 86 ? -3.855 2.7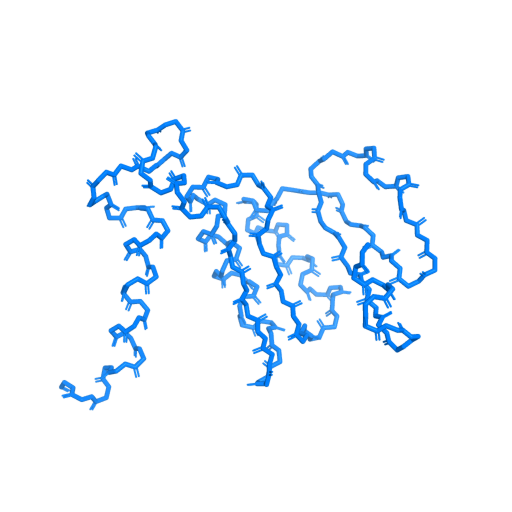18 -5.909 1.00 98.69 86 GLU A N 1
ATOM 697 C CA . GLU A 1 86 ? -4.220 3.889 -6.700 1.00 98.69 86 GLU A CA 1
ATOM 698 C C . GLU A 1 86 ? -3.036 4.391 -7.543 1.00 98.69 86 GLU A C 1
ATOM 700 O O . GLU A 1 86 ? -1.894 3.942 -7.412 1.00 98.69 86 GLU A O 1
ATOM 705 N N . ASP A 1 87 ? -3.337 5.276 -8.494 1.00 98.31 87 ASP A N 1
ATOM 706 C CA . ASP A 1 87 ? -2.350 5.963 -9.333 1.00 98.31 87 ASP A CA 1
ATOM 707 C C . ASP A 1 87 ? -1.359 5.075 -10.100 1.00 98.31 87 ASP A C 1
ATOM 709 O O . ASP A 1 87 ? -0.215 5.434 -10.368 1.00 98.31 87 ASP A O 1
ATOM 713 N N . LEU A 1 88 ? -1.846 3.944 -10.619 1.00 98.44 88 LEU A N 1
ATOM 714 C CA . LEU A 1 88 ? -1.053 3.011 -11.435 1.00 98.44 88 LEU A CA 1
ATOM 715 C C . LEU A 1 88 ? -0.474 3.612 -12.726 1.00 98.44 88 LEU A C 1
ATOM 717 O O . LEU A 1 88 ? 0.370 2.991 -13.373 1.00 98.44 88 LEU A O 1
ATOM 721 N N . HIS A 1 89 ? -0.890 4.815 -13.121 1.00 98.50 89 HIS A N 1
ATOM 722 C CA . HIS A 1 89 ? -0.288 5.524 -14.244 1.00 98.50 89 HIS A CA 1
ATOM 723 C C . HIS A 1 89 ? 1.203 5.844 -13.999 1.00 98.50 89 HIS A C 1
ATOM 725 O O . HIS A 1 89 ? 1.978 5.885 -14.960 1.00 98.50 89 HIS A O 1
ATOM 731 N N . THR A 1 90 ? 1.645 5.964 -12.738 1.00 98.44 90 THR A N 1
ATOM 732 C CA . THR A 1 90 ? 3.066 6.140 -12.383 1.00 98.44 90 THR A CA 1
ATOM 733 C C . THR A 1 90 ? 3.924 4.933 -12.770 1.00 98.44 90 THR A C 1
ATOM 735 O O . THR A 1 90 ? 5.126 5.085 -13.003 1.00 98.44 90 THR A O 1
ATOM 738 N N . SER A 1 91 ? 3.320 3.754 -12.986 1.00 98.56 91 SER A N 1
ATOM 739 C CA . SER A 1 91 ? 4.011 2.576 -13.536 1.00 98.56 91 SER A CA 1
ATOM 740 C C . SER A 1 91 ? 4.622 2.808 -14.912 1.00 98.56 91 SER A C 1
ATOM 742 O O . SER A 1 91 ? 5.518 2.067 -15.314 1.00 98.56 91 SER A O 1
ATOM 744 N N . TYR A 1 92 ? 4.205 3.851 -15.627 1.00 98.56 92 TYR A N 1
ATOM 745 C CA . TYR A 1 92 ? 4.754 4.215 -16.929 1.00 98.56 92 TYR A CA 1
ATOM 746 C C . TYR A 1 92 ? 5.779 5.359 -16.854 1.00 98.56 92 TYR A C 1
ATOM 748 O O . TYR A 1 92 ? 6.383 5.704 -17.871 1.00 98.56 92 TYR A O 1
ATOM 756 N N . TRP A 1 93 ? 6.011 5.945 -15.674 1.00 98.38 93 TRP A N 1
ATOM 757 C CA . TRP A 1 93 ? 6.869 7.116 -15.484 1.00 98.38 93 TRP A CA 1
ATOM 758 C C . TRP A 1 93 ? 8.229 6.732 -14.898 1.00 98.38 93 TRP A C 1
ATOM 760 O O . TRP A 1 93 ? 8.325 6.180 -13.804 1.00 98.38 93 TRP A O 1
ATOM 770 N N . ARG A 1 94 ? 9.315 7.084 -15.600 1.00 97.62 94 ARG A N 1
ATOM 771 C CA . ARG A 1 94 ? 10.687 6.758 -15.161 1.00 97.62 94 ARG A CA 1
ATOM 772 C C . ARG A 1 94 ? 11.047 7.361 -13.800 1.00 97.62 94 ARG A C 1
ATOM 774 O O . ARG A 1 94 ? 11.777 6.730 -13.048 1.00 97.62 94 ARG A O 1
ATOM 781 N N . SER A 1 95 ? 10.532 8.548 -13.475 1.00 97.94 95 SER A N 1
ATOM 782 C CA . SER A 1 95 ? 10.789 9.231 -12.197 1.00 97.94 95 SER A CA 1
ATOM 783 C C . SER A 1 95 ? 10.243 8.485 -10.975 1.00 97.94 95 SER A C 1
ATOM 785 O O . SER A 1 95 ? 10.744 8.700 -9.881 1.00 97.94 95 SER A O 1
ATOM 787 N N . TYR A 1 96 ? 9.273 7.586 -11.163 1.00 98.19 96 TYR A N 1
ATOM 788 C CA . TYR A 1 96 ? 8.687 6.756 -10.104 1.00 98.19 96 TYR A CA 1
ATOM 789 C C . TYR A 1 96 ? 9.221 5.313 -10.119 1.00 98.19 96 TYR A C 1
ATOM 791 O O . TYR A 1 96 ? 8.695 4.443 -9.428 1.00 98.19 96 TYR A O 1
ATOM 799 N N . GLY A 1 97 ? 10.257 5.034 -10.920 1.00 97.19 97 GLY A N 1
ATOM 800 C CA . GLY A 1 97 ? 10.796 3.684 -11.133 1.00 97.19 97 GLY A CA 1
ATOM 801 C C . GLY A 1 97 ? 10.034 2.860 -12.179 1.00 97.19 97 GLY A C 1
ATOM 802 O O . GLY A 1 97 ? 10.336 1.683 -12.372 1.00 97.19 97 GLY A O 1
ATOM 803 N N . GLY A 1 98 ? 9.059 3.466 -12.863 1.00 97.81 98 GLY A N 1
ATOM 804 C CA . GLY A 1 98 ? 8.254 2.843 -13.909 1.00 97.81 98 GLY A CA 1
ATOM 805 C C . GLY A 1 98 ? 8.897 2.872 -15.301 1.00 97.81 98 GLY A C 1
ATOM 806 O O . GLY A 1 98 ? 10.095 3.103 -15.48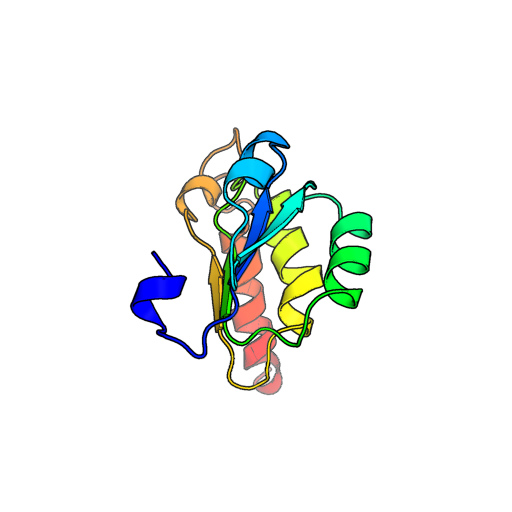0 1.00 97.81 98 GLY A O 1
ATOM 807 N N . GLY A 1 99 ? 8.084 2.600 -16.319 1.00 98.12 99 GLY A N 1
ATOM 808 C CA . GLY A 1 99 ? 8.447 2.591 -17.735 1.00 98.12 99 GLY A CA 1
ATOM 809 C C . GLY A 1 99 ? 7.595 1.597 -18.526 1.00 98.12 99 GLY A C 1
ATOM 810 O O . GLY A 1 99 ? 7.144 0.592 -17.984 1.00 98.12 99 GLY A O 1
ATOM 811 N N . TYR A 1 100 ? 7.374 1.863 -19.817 1.00 97.62 100 TYR A N 1
ATOM 812 C CA . TYR A 1 100 ? 6.637 0.942 -20.689 1.00 97.62 100 TYR A CA 1
ATOM 813 C C . TYR A 1 100 ? 7.268 -0.459 -20.666 1.00 97.62 100 TYR A C 1
ATOM 815 O O . TYR A 1 100 ? 8.455 -0.597 -20.963 1.00 97.62 100 TYR A O 1
ATOM 823 N N . LEU A 1 101 ? 6.473 -1.470 -20.291 1.00 96.81 101 LEU A N 1
ATOM 824 C CA . LEU A 1 101 ? 6.891 -2.869 -20.105 1.00 96.81 101 LEU A CA 1
ATOM 825 C C . LEU A 1 101 ? 8.058 -3.063 -19.121 1.00 96.81 101 LEU A C 1
ATOM 827 O O . LEU A 1 101 ? 8.773 -4.062 -19.187 1.00 96.81 101 LEU A O 1
ATOM 831 N N . ASN A 1 102 ? 8.277 -2.120 -18.202 1.00 97.75 102 ASN A N 1
ATOM 832 C CA . ASN A 1 102 ? 9.322 -2.257 -17.200 1.00 97.75 102 ASN A CA 1
ATOM 833 C C . ASN A 1 102 ? 8.937 -3.383 -16.217 1.00 97.75 102 ASN A C 1
ATOM 835 O O . ASN A 1 102 ? 7.938 -3.233 -15.502 1.00 97.75 102 ASN A O 1
ATOM 839 N N . PRO A 1 103 ? 9.722 -4.476 -16.117 1.00 96.38 103 PRO A N 1
ATOM 840 C CA . PRO A 1 103 ? 9.392 -5.628 -15.273 1.00 96.38 103 PRO A CA 1
ATOM 841 C C . PRO A 1 103 ? 9.403 -5.322 -13.768 1.00 96.38 103 PRO A C 1
ATOM 843 O O . PRO A 1 103 ? 8.910 -6.138 -12.980 1.00 96.38 103 PRO A O 1
ATOM 846 N N . ASN A 1 104 ? 9.961 -4.171 -13.383 1.00 95.19 104 ASN A N 1
ATOM 847 C CA . ASN A 1 104 ? 9.989 -3.662 -12.015 1.00 95.19 104 ASN A CA 1
ATOM 848 C C . ASN A 1 104 ? 8.820 -2.716 -11.707 1.00 95.19 104 ASN A C 1
ATOM 850 O O . ASN A 1 104 ? 8.721 -2.241 -10.583 1.00 95.19 104 ASN A O 1
ATOM 854 N N . SER A 1 105 ? 7.948 -2.424 -12.679 1.00 98.44 105 SER A N 1
ATOM 855 C CA . SER A 1 105 ? 6.744 -1.632 -12.427 1.00 98.44 105 SER A CA 1
ATOM 856 C C . SER A 1 105 ? 5.689 -2.432 -11.666 1.00 98.44 105 SER A C 1
ATOM 858 O O . SER A 1 105 ? 5.614 -3.659 -11.786 1.00 98.44 105 SER A O 1
ATOM 860 N N . PHE A 1 106 ? 4.831 -1.738 -10.919 1.00 98.50 106 PHE A N 1
ATOM 861 C CA . PHE A 1 106 ? 3.733 -2.368 -10.202 1.00 98.50 106 PHE A CA 1
ATOM 862 C C . PHE A 1 106 ? 2.722 -3.014 -11.160 1.00 98.50 106 PHE A C 1
ATOM 864 O O . PHE A 1 106 ? 2.224 -4.097 -10.872 1.00 98.50 106 PHE A O 1
ATOM 871 N N . VAL A 1 107 ? 2.467 -2.416 -12.332 1.00 98.56 107 VAL A N 1
ATOM 872 C CA . VAL A 1 107 ? 1.606 -3.022 -13.366 1.00 98.56 107 VAL A CA 1
ATOM 873 C C . VAL A 1 107 ? 2.165 -4.357 -13.870 1.00 98.56 107 VAL A C 1
ATOM 875 O O . VAL A 1 107 ? 1.425 -5.335 -13.941 1.00 98.56 107 VAL A O 1
ATOM 878 N N . GLU A 1 108 ? 3.455 -4.448 -14.206 1.00 98.44 108 GLU A N 1
ATOM 879 C CA . GLU A 1 108 ? 4.034 -5.739 -14.618 1.00 98.44 108 GLU A CA 1
ATOM 880 C C . GLU A 1 108 ? 4.117 -6.725 -13.442 1.00 98.44 108 GLU A C 1
ATOM 882 O O . GLU A 1 108 ? 3.940 -7.931 -13.618 1.00 98.44 108 GLU A O 1
ATOM 887 N N . TYR A 1 109 ? 4.325 -6.230 -12.218 1.00 98.31 109 TYR A N 1
ATOM 888 C CA . TYR A 1 109 ? 4.251 -7.047 -11.011 1.00 98.31 109 TYR A CA 1
ATOM 889 C C . TYR A 1 109 ? 2.857 -7.649 -10.792 1.00 98.31 109 TYR A C 1
ATOM 891 O O . TYR A 1 109 ? 2.758 -8.853 -10.559 1.00 98.31 109 TYR A O 1
ATOM 899 N N . SER A 1 110 ? 1.790 -6.859 -10.915 1.00 97.81 110 SER A N 1
ATOM 900 C CA . SER A 1 110 ? 0.417 -7.317 -10.689 1.00 97.81 110 SER A CA 1
ATOM 901 C C . SER A 1 110 ? -0.081 -8.255 -11.786 1.00 97.81 110 SER A C 1
ATOM 903 O O . SER A 1 110 ? -0.775 -9.220 -11.475 1.00 97.81 110 SER A O 1
ATOM 905 N N . LYS A 1 111 ? 0.343 -8.071 -13.043 1.00 97.88 111 LYS A N 1
ATOM 906 C CA . LYS A 1 111 ? 0.080 -9.043 -14.121 1.00 97.88 111 LYS A CA 1
ATOM 907 C C . LYS A 1 111 ? 0.583 -10.440 -13.762 1.00 97.88 111 LYS A C 1
ATOM 909 O O . LYS A 1 111 ? -0.165 -11.399 -13.897 1.00 97.88 111 LYS A O 1
ATOM 914 N N . ARG A 1 112 ? 1.794 -10.550 -13.202 1.00 96.75 112 ARG A N 1
ATOM 915 C CA . ARG A 1 112 ? 2.325 -11.843 -12.736 1.00 96.75 112 ARG A CA 1
ATOM 916 C C . ARG A 1 112 ? 1.470 -12.461 -11.629 1.00 96.75 112 ARG A C 1
ATOM 918 O O . ARG A 1 112 ? 1.387 -13.679 -11.543 1.00 96.75 112 ARG A O 1
ATOM 925 N N . LEU A 1 113 ? 0.820 -11.657 -10.783 1.00 96.81 113 LEU A N 1
ATOM 926 C CA . LEU A 1 113 ? -0.102 -12.179 -9.766 1.00 96.81 113 LEU A CA 1
ATOM 927 C C . LEU A 1 113 ? -1.333 -12.844 -10.392 1.00 96.81 113 LEU A C 1
ATOM 929 O O . LEU A 1 113 ? -1.830 -13.819 -9.836 1.00 96.81 113 LEU A O 1
ATOM 933 N N . ILE A 1 114 ? -1.794 -12.364 -11.550 1.00 97.12 114 ILE A N 1
ATOM 934 C CA . ILE A 1 114 ? -2.873 -13.013 -12.308 1.00 97.12 114 ILE A CA 1
ATOM 935 C C . ILE A 1 114 ? -2.425 -14.411 -12.744 1.00 97.12 114 ILE A C 1
ATOM 937 O O . ILE A 1 114 ? -3.182 -15.368 -12.578 1.00 97.12 114 ILE A O 1
ATOM 941 N N . ASP A 1 115 ? -1.187 -14.550 -13.218 1.00 96.75 115 ASP A N 1
ATOM 942 C CA . ASP A 1 115 ? -0.622 -15.856 -13.567 1.00 96.75 115 ASP A CA 1
ATOM 943 C C . ASP A 1 115 ? -0.516 -16.759 -12.328 1.00 96.75 115 ASP A C 1
ATOM 945 O O . ASP A 1 115 ? -0.954 -17.906 -12.369 1.00 96.75 115 ASP A O 1
ATOM 949 N N . TYR A 1 116 ? -0.031 -16.238 -11.192 1.00 95.31 116 TYR A N 1
ATOM 950 C CA . TYR A 1 116 ? 0.036 -16.994 -9.932 1.00 95.31 116 TYR A CA 1
ATOM 951 C C . TYR A 1 116 ? -1.332 -17.499 -9.462 1.00 95.31 116 TYR A C 1
ATOM 953 O O . TYR A 1 116 ? -1.430 -18.631 -8.992 1.00 95.31 116 TYR A O 1
ATOM 961 N N . LEU A 1 117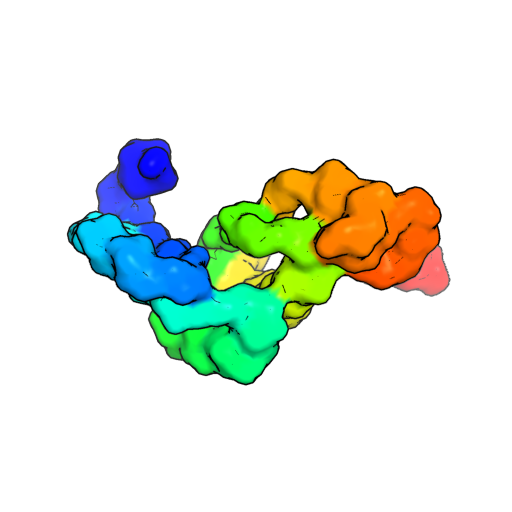 ? -2.389 -16.695 -9.603 1.00 95.38 117 LEU A N 1
ATOM 962 C CA . LEU A 1 117 ? -3.754 -17.108 -9.261 1.00 95.38 117 LEU A CA 1
ATOM 963 C C . LEU A 1 117 ? -4.247 -18.268 -10.136 1.00 95.38 117 LEU A C 1
ATOM 965 O O . LEU A 1 117 ? -5.029 -19.093 -9.670 1.00 95.38 117 LEU A O 1
ATOM 969 N N . ASN A 1 118 ? -3.781 -18.345 -11.383 1.00 97.06 118 ASN A N 1
ATOM 970 C CA . ASN A 1 118 ? -4.216 -19.337 -12.365 1.00 97.06 118 ASN A CA 1
ATOM 971 C C . ASN A 1 118 ? -3.213 -20.484 -12.570 1.00 97.06 118 ASN A C 1
ATOM 973 O O . ASN A 1 118 ? -3.474 -21.375 -13.374 1.00 97.06 118 ASN A O 1
ATOM 977 N N . ALA A 1 119 ? -2.105 -20.512 -11.825 1.00 96.00 119 ALA A N 1
ATOM 978 C CA . ALA A 1 119 ? -1.032 -21.500 -11.968 1.00 96.00 119 ALA A CA 1
ATOM 979 C C . ALA A 1 119 ? -1.479 -22.961 -11.757 1.00 96.00 119 ALA A C 1
ATOM 981 O O . ALA A 1 119 ? -0.791 -23.886 -12.167 1.00 96.00 119 ALA A O 1
ATOM 982 N N . TYR A 1 120 ? -2.647 -23.202 -11.155 1.00 95.06 120 TYR A N 1
ATOM 983 C CA . TYR A 1 120 ? -3.238 -24.544 -11.094 1.00 95.06 120 TYR A CA 1
ATOM 984 C C . TYR A 1 120 ? -3.607 -25.116 -12.483 1.00 95.06 120 TYR A C 1
ATOM 986 O O . TYR A 1 120 ? -3.758 -26.325 -12.630 1.00 95.06 120 TYR A O 1
ATOM 994 N N . HIS A 1 121 ? -3.762 -24.266 -13.504 1.00 93.94 121 HIS A N 1
ATOM 995 C CA . HIS A 1 121 ? -4.123 -24.669 -14.867 1.00 93.94 121 HIS A CA 1
ATOM 996 C C . HIS A 1 121 ? -2.929 -24.999 -15.779 1.00 93.94 121 HIS A C 1
ATOM 998 O O . HIS A 1 121 ? -3.153 -25.326 -16.946 1.00 93.94 121 HIS A O 1
ATOM 1004 N N . SER A 1 122 ? -1.692 -24.883 -15.288 1.00 88.31 122 SER A N 1
ATOM 1005 C CA . SER A 1 122 ? -0.461 -25.156 -16.049 1.00 88.31 122 SER A CA 1
ATOM 1006 C C . SER A 1 122 ? 0.175 -26.496 -15.715 1.00 88.31 122 SER A C 1
ATOM 1008 O O . SER A 1 122 ? 0.095 -26.895 -14.533 1.00 88.31 122 SER A O 1
#

Sequence (122 aa):
MWKKYFGAGAQIFGLDIDPQCKLFEEDRIRIFIGDQGDRQFLRLLKQQLPKLDILIDDGGHTMEQQIVTFQELFPHISANGVYMCEDLHTSYWRSYGGGYLNPNSFVEYSKRLIDYLNAYHS

Radius of gyration: 15.59 Å; chains: 1; bounding box: 31×42×38 Å

Foldseek 3Di:
DVCVVVDDPAAAEAEAQDPCVCVVDDVSYHYHHDQLLDLVVLLVVLVVDAQAQEAEADYPQALSSVVSNCVSCVVSHDPNHDYHYPDLVCLCPVVSVHRDVDCSGVVVVVVVVVCVVVVVVD